Protein AF-T1BW26-F1 (afdb_monomer_lite)

Secondary structure (DSSP, 8-state):
--SHHHHHHHHHHHHTS-HHHHHHHHHHHHHHT-TTHHHHHHHHH---HHHHHHHHHTT--

Sequence (61 aa):
MDNDRQYAWWIKAISGADEVQARRFAAAIALEMGRGGVSRVVELTGMSHLTIDKGIKDSRP

Radius of gyration: 11.0 Å; chains: 1; bounding box: 29×24×27 Å

Structure (mmCIF, N/CA/C/O backbone):
data_AF-T1BW26-F1
#
_entry.id   AF-T1BW26-F1
#
loop_
_atom_site.group_PDB
_atom_site.id
_atom_site.type_symbol
_atom_site.label_atom_id
_atom_site.label_alt_id
_atom_site.label_comp_id
_atom_site.label_asym_id
_atom_site.label_entity_id
_atom_site.label_seq_id
_atom_site.pdbx_PDB_ins_code
_atom_site.Cartn_x
_atom_site.Cartn_y
_atom_site.Cartn_z
_atom_site.occupancy
_atom_site.B_iso_or_equiv
_atom_site.auth_seq_id
_atom_site.auth_comp_id
_atom_site.auth_asym_id
_atom_site.auth_atom_id
_atom_site.pdbx_PDB_model_num
ATOM 1 N N . MET A 1 1 ? 12.261 -10.584 -18.634 1.00 43.38 1 MET A N 1
ATOM 2 C CA . MET A 1 1 ? 11.897 -10.142 -17.273 1.00 43.38 1 MET A CA 1
ATOM 3 C C . MET A 1 1 ? 11.280 -8.764 -17.444 1.00 43.38 1 MET A C 1
ATOM 5 O O . MET A 1 1 ? 12.020 -7.805 -17.560 1.00 43.38 1 MET A O 1
ATOM 9 N N . ASP A 1 2 ? 9.954 -8.682 -17.586 1.00 50.94 2 ASP A N 1
ATOM 10 C CA . ASP A 1 2 ? 9.235 -7.435 -17.933 1.00 50.94 2 ASP A CA 1
ATOM 11 C C . ASP A 1 2 ? 8.088 -7.123 -16.953 1.00 50.94 2 ASP A C 1
ATOM 13 O O . ASP A 1 2 ? 7.215 -6.308 -17.234 1.00 50.94 2 ASP A O 1
ATOM 17 N N . ASN A 1 3 ? 8.082 -7.749 -15.772 1.00 54.16 3 ASN A N 1
ATOM 18 C CA . ASN A 1 3 ? 7.052 -7.490 -14.759 1.00 54.16 3 ASN A CA 1
ATOM 19 C C . ASN A 1 3 ? 7.315 -6.201 -13.960 1.00 54.16 3 ASN A C 1
ATOM 21 O O . ASN A 1 3 ? 6.374 -5.625 -13.424 1.00 54.16 3 ASN A O 1
ATOM 25 N N . ASP A 1 4 ? 8.557 -5.705 -13.910 1.00 54.41 4 ASP A N 1
ATOM 26 C CA . ASP A 1 4 ? 8.903 -4.483 -13.166 1.00 54.41 4 ASP A CA 1
ATOM 27 C C . ASP A 1 4 ? 8.336 -3.209 -13.809 1.00 54.41 4 ASP A C 1
ATOM 29 O O . ASP A 1 4 ? 7.953 -2.265 -13.115 1.00 54.41 4 ASP A O 1
ATOM 33 N N . ARG A 1 5 ? 8.187 -3.188 -15.142 1.00 60.00 5 ARG A N 1
ATOM 34 C CA . ARG A 1 5 ? 7.595 -2.046 -15.860 1.00 60.00 5 ARG A CA 1
ATOM 35 C C . ARG A 1 5 ? 6.122 -1.835 -15.528 1.00 60.00 5 ARG A C 1
ATOM 37 O O . ARG A 1 5 ? 5.668 -0.693 -15.531 1.00 60.00 5 ARG A O 1
ATOM 44 N N . GLN A 1 6 ? 5.393 -2.909 -15.221 1.00 67.44 6 GLN A N 1
ATOM 45 C CA . GLN A 1 6 ? 3.961 -2.840 -14.939 1.00 67.44 6 GLN A CA 1
ATOM 46 C C . GLN A 1 6 ? 3.669 -2.065 -13.645 1.00 67.44 6 GLN A C 1
ATOM 48 O O . GLN A 1 6 ? 2.642 -1.391 -13.555 1.00 67.44 6 GLN A O 1
ATOM 53 N N . TYR A 1 7 ? 4.590 -2.103 -12.673 1.00 71.50 7 TYR A N 1
ATOM 54 C CA . TYR A 1 7 ? 4.399 -1.468 -11.367 1.00 71.50 7 TYR A CA 1
ATOM 55 C C . TYR 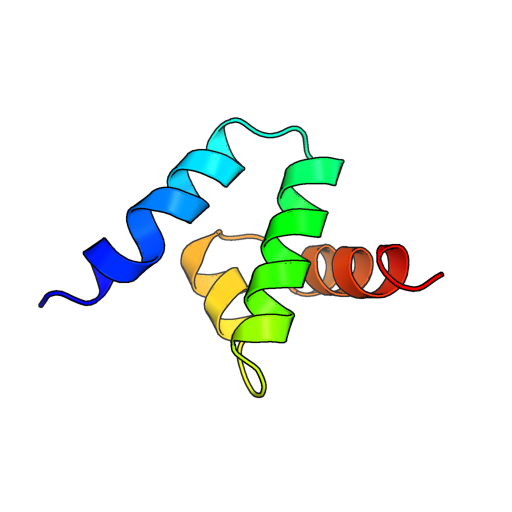A 1 7 ? 5.174 -0.151 -11.179 1.00 71.50 7 TYR A C 1
ATOM 57 O O . TYR A 1 7 ? 4.877 0.623 -10.271 1.00 71.50 7 TYR A O 1
ATOM 65 N N . ALA A 1 8 ? 6.131 0.156 -12.060 1.00 78.56 8 ALA A N 1
ATOM 66 C CA . ALA A 1 8 ? 7.042 1.290 -11.898 1.00 78.56 8 ALA A CA 1
ATOM 67 C C . ALA A 1 8 ? 6.352 2.666 -11.787 1.00 78.56 8 ALA A C 1
ATOM 69 O O . ALA A 1 8 ? 6.833 3.539 -11.064 1.00 78.56 8 ALA A O 1
ATOM 70 N N . TRP A 1 9 ? 5.237 2.884 -12.492 1.00 83.81 9 TRP A N 1
ATOM 71 C CA . TRP A 1 9 ? 4.587 4.199 -12.539 1.00 83.81 9 TRP A CA 1
ATOM 72 C C . TRP A 1 9 ? 3.902 4.569 -11.215 1.00 83.81 9 TRP A C 1
ATOM 74 O O . TRP A 1 9 ? 4.058 5.693 -10.739 1.00 83.81 9 TRP A O 1
ATOM 84 N N . TRP A 1 10 ? 3.193 3.627 -10.587 1.00 84.75 10 TRP A N 1
ATOM 85 C CA . TRP A 1 10 ? 2.470 3.884 -9.342 1.00 84.75 10 TRP A CA 1
ATOM 86 C C . TRP A 1 10 ? 3.397 3.829 -8.127 1.00 84.75 10 TRP A C 1
ATOM 88 O O . TRP A 1 10 ? 3.215 4.613 -7.200 1.00 84.75 10 TRP A O 1
ATOM 98 N N . ILE A 1 11 ? 4.442 2.992 -8.158 1.00 86.12 11 ILE A N 1
ATOM 99 C CA . ILE A 1 11 ? 5.495 3.003 -7.130 1.00 86.12 11 ILE A CA 1
ATOM 100 C C . ILE A 1 11 ? 6.161 4.384 -7.093 1.00 86.12 11 ILE A C 1
ATOM 102 O O . ILE A 1 11 ? 6.285 4.981 -6.026 1.00 86.12 11 ILE A O 1
ATOM 106 N N . LYS A 1 12 ? 6.501 4.945 -8.262 1.00 86.44 12 LYS A N 1
ATOM 107 C CA . LYS A 1 12 ? 7.052 6.303 -8.361 1.00 86.44 12 LYS A CA 1
ATOM 108 C C . LYS A 1 12 ? 6.074 7.376 -7.869 1.00 86.44 12 LYS A C 1
ATOM 110 O O . LYS A 1 12 ? 6.511 8.344 -7.253 1.00 86.44 12 LYS A O 1
ATOM 115 N N . ALA A 1 13 ? 4.774 7.213 -8.121 1.00 84.31 13 ALA A N 1
ATOM 116 C CA . ALA A 1 13 ? 3.748 8.127 -7.618 1.00 84.31 13 ALA A CA 1
ATOM 117 C C . ALA A 1 13 ? 3.652 8.099 -6.081 1.00 84.31 13 ALA A C 1
ATOM 119 O O . ALA A 1 13 ? 3.560 9.153 -5.457 1.00 84.31 13 ALA A O 1
ATOM 120 N N . ILE A 1 14 ? 3.748 6.915 -5.466 1.00 86.25 14 ILE A N 1
ATOM 121 C CA . ILE A 1 14 ? 3.738 6.750 -4.005 1.00 86.25 14 ILE A CA 1
ATOM 122 C C . ILE A 1 14 ? 4.962 7.394 -3.352 1.00 86.25 14 ILE A C 1
ATOM 124 O O . ILE A 1 14 ? 4.824 8.012 -2.301 1.00 86.25 14 ILE A O 1
ATOM 128 N N . SER A 1 15 ? 6.148 7.294 -3.960 1.00 83.69 15 SER A N 1
ATOM 129 C CA . SER A 1 15 ? 7.377 7.867 -3.388 1.00 83.69 15 SER A CA 1
ATOM 130 C C . SER A 1 15 ? 7.342 9.393 -3.224 1.00 83.69 15 SER A C 1
ATOM 132 O O . SER A 1 15 ? 8.124 9.927 -2.445 1.00 83.69 15 SER A O 1
ATOM 134 N N . GLY A 1 16 ? 6.476 10.095 -3.962 1.00 84.06 16 GLY A N 1
ATOM 135 C CA . GLY A 1 16 ? 6.293 11.547 -3.856 1.00 84.06 16 GLY A CA 1
ATOM 136 C C . GLY A 1 16 ? 5.059 11.980 -3.061 1.00 84.06 16 GLY A C 1
ATOM 137 O O . GLY A 1 16 ? 4.829 13.180 -2.927 1.00 84.06 16 GLY A O 1
ATOM 138 N N . ALA A 1 17 ? 4.252 11.035 -2.578 1.00 85.31 17 ALA A N 1
ATOM 139 C CA . ALA A 1 17 ? 3.003 11.309 -1.877 1.00 85.31 17 ALA A CA 1
ATOM 140 C C . ALA A 1 17 ? 3.224 11.441 -0.362 1.00 85.31 17 ALA A C 1
ATOM 142 O O . ALA A 1 17 ? 4.136 10.830 0.198 1.00 85.31 17 ALA A O 1
ATOM 143 N N . ASP A 1 18 ? 2.363 12.202 0.322 1.00 89.19 18 ASP A N 1
ATOM 144 C CA . ASP A 1 18 ? 2.348 12.187 1.787 1.00 89.19 18 ASP A CA 1
ATOM 145 C C . ASP A 1 18 ? 1.886 10.819 2.319 1.00 89.19 18 ASP A C 1
ATOM 147 O O . ASP A 1 18 ? 1.253 10.035 1.610 1.00 89.19 18 ASP A O 1
ATOM 151 N N . GLU A 1 19 ? 2.180 10.522 3.584 1.00 86.38 19 GLU A N 1
ATOM 152 C CA . GLU A 1 19 ? 1.929 9.206 4.184 1.00 86.38 19 GLU A CA 1
ATOM 153 C C . GLU A 1 19 ? 0.452 8.763 4.096 1.00 86.38 19 GLU A C 1
ATOM 155 O O . GLU A 1 19 ? 0.155 7.580 3.895 1.00 86.38 19 GLU A O 1
ATOM 160 N N . VAL A 1 20 ? -0.497 9.701 4.188 1.00 87.94 20 VAL A N 1
ATOM 161 C CA . VAL A 1 20 ? -1.934 9.411 4.084 1.00 87.94 20 VAL A CA 1
ATOM 162 C C . VAL A 1 20 ? -2.308 9.072 2.645 1.00 87.94 20 VAL A C 1
ATOM 164 O O . VAL A 1 20 ? -3.029 8.092 2.421 1.00 87.94 20 VAL A O 1
ATOM 167 N N . GLN A 1 21 ? -1.818 9.845 1.677 1.00 87.62 21 GLN A N 1
ATOM 168 C CA . GLN A 1 21 ? -2.032 9.592 0.251 1.00 87.62 21 GLN A CA 1
ATOM 169 C C . GLN A 1 21 ? -1.384 8.281 -0.198 1.00 87.62 21 GLN A C 1
ATOM 171 O O . GLN A 1 21 ? -2.057 7.444 -0.798 1.00 87.62 21 GLN A O 1
ATOM 176 N N . ALA A 1 22 ? -0.119 8.069 0.157 1.00 90.12 22 ALA A N 1
ATOM 177 C CA . ALA A 1 22 ? 0.657 6.872 -0.140 1.00 90.12 22 ALA A CA 1
ATOM 178 C C . ALA A 1 22 ? -0.072 5.603 0.325 1.00 90.12 22 ALA A C 1
ATOM 180 O O . ALA A 1 22 ? -0.264 4.659 -0.444 1.00 90.12 22 ALA A O 1
ATOM 181 N N . ARG A 1 23 ? -0.572 5.615 1.565 1.00 91.06 23 ARG A N 1
ATOM 182 C CA . ARG A 1 23 ? -1.330 4.508 2.150 1.00 91.06 23 ARG A CA 1
ATOM 183 C C . ARG A 1 23 ? -2.668 4.257 1.452 1.00 91.06 23 ARG A C 1
ATOM 185 O O . ARG A 1 23 ? -3.026 3.104 1.223 1.00 91.06 23 ARG A O 1
ATOM 192 N N . ARG A 1 24 ? -3.425 5.311 1.131 1.00 90.69 24 ARG A N 1
ATOM 193 C CA . ARG A 1 24 ? -4.708 5.188 0.414 1.00 90.69 24 ARG A CA 1
ATOM 194 C C . ARG A 1 24 ? -4.508 4.649 -0.998 1.00 90.69 24 ARG A C 1
ATOM 196 O O . ARG A 1 24 ? -5.289 3.821 -1.452 1.00 90.69 24 ARG A O 1
ATOM 203 N N . PHE A 1 25 ? -3.442 5.079 -1.661 1.00 90.12 25 PHE A N 1
ATOM 204 C CA . PHE A 1 25 ? -3.105 4.623 -3.000 1.00 90.12 25 PHE A CA 1
ATOM 205 C C . PHE A 1 25 ? -2.674 3.154 -3.000 1.00 90.12 25 PHE A C 1
ATOM 207 O O . PHE A 1 25 ? -3.211 2.352 -3.759 1.00 90.12 25 PHE A O 1
ATOM 214 N N . ALA A 1 26 ? -1.795 2.770 -2.071 1.00 92.38 26 ALA A N 1
ATOM 215 C CA . ALA A 1 26 ? -1.400 1.379 -1.860 1.00 92.38 26 ALA A CA 1
ATOM 216 C C . ALA A 1 26 ? -2.610 0.472 -1.557 1.00 92.38 26 ALA A C 1
ATOM 218 O O . ALA A 1 26 ? -2.713 -0.627 -2.098 1.00 92.38 26 ALA A O 1
ATOM 219 N N . ALA A 1 27 ? -3.558 0.952 -0.746 1.00 93.19 27 ALA A N 1
ATOM 220 C CA . ALA A 1 27 ? -4.811 0.256 -0.459 1.00 93.19 27 ALA A CA 1
ATOM 221 C C . ALA A 1 27 ? -5.702 0.081 -1.698 1.00 93.19 27 ALA A C 1
ATOM 223 O O . ALA A 1 27 ? -6.217 -1.013 -1.919 1.00 93.19 27 ALA A O 1
ATOM 224 N N . ALA A 1 28 ? -5.860 1.119 -2.523 1.00 92.56 28 ALA A N 1
ATOM 225 C CA . ALA A 1 28 ? -6.653 1.044 -3.750 1.00 92.56 28 ALA A CA 1
ATOM 226 C C . ALA A 1 28 ? -6.084 0.009 -4.737 1.00 92.56 28 ALA A C 1
ATOM 228 O O . ALA A 1 28 ? -6.822 -0.848 -5.220 1.00 92.56 28 ALA A O 1
ATOM 229 N N . ILE A 1 29 ? -4.765 0.022 -4.954 1.00 91.38 29 ILE A N 1
ATOM 230 C CA . ILE A 1 29 ? -4.076 -0.954 -5.811 1.00 91.38 29 ILE A CA 1
ATOM 231 C C . ILE A 1 29 ? -4.191 -2.374 -5.239 1.00 91.38 29 ILE A C 1
ATOM 233 O O . ILE A 1 29 ? -4.453 -3.324 -5.976 1.00 91.38 29 ILE A O 1
ATOM 237 N N . ALA A 1 30 ? -4.045 -2.538 -3.920 1.00 92.75 30 ALA A N 1
ATOM 238 C CA . ALA A 1 30 ? -4.202 -3.838 -3.273 1.00 92.75 30 ALA A CA 1
ATOM 239 C C . ALA A 1 30 ? -5.617 -4.413 -3.458 1.00 92.75 30 ALA A C 1
ATOM 241 O O . ALA A 1 30 ? -5.763 -5.620 -3.649 1.00 92.75 30 ALA A O 1
ATOM 242 N N . LEU A 1 31 ? -6.649 -3.562 -3.418 1.00 91.75 31 LEU A N 1
ATOM 243 C CA . LEU A 1 31 ? -8.035 -3.957 -3.679 1.00 91.75 31 LEU A CA 1
ATOM 244 C C . LEU A 1 31 ? -8.255 -4.328 -5.151 1.00 91.75 31 LEU A C 1
ATOM 246 O O . LEU A 1 31 ? -8.910 -5.332 -5.423 1.00 91.75 31 LEU A O 1
ATOM 250 N N . GLU A 1 32 ? -7.680 -3.568 -6.084 1.00 91.44 32 GLU A N 1
ATOM 251 C CA . GLU A 1 32 ? -7.755 -3.838 -7.526 1.00 91.44 32 GLU A CA 1
ATOM 252 C C . GLU A 1 32 ? -7.099 -5.177 -7.901 1.00 91.44 32 GLU A C 1
ATOM 254 O O . GLU A 1 32 ? -7.635 -5.937 -8.705 1.00 91.44 32 GLU A O 1
ATOM 259 N N . MET A 1 33 ? -5.976 -5.516 -7.262 1.00 89.44 33 MET A N 1
ATOM 260 C CA . MET A 1 33 ? -5.279 -6.795 -7.448 1.00 89.44 33 MET A CA 1
ATOM 261 C C . MET A 1 33 ? -6.044 -8.010 -6.886 1.00 89.44 33 MET A C 1
ATOM 263 O O . MET A 1 33 ? -5.723 -9.150 -7.226 1.00 89.44 33 MET A O 1
ATOM 267 N N . GLY A 1 34 ? -7.040 -7.807 -6.017 1.00 89.69 34 GLY A N 1
ATOM 268 C CA . GLY A 1 34 ? -7.838 -8.884 -5.433 1.00 89.69 34 GLY A CA 1
ATOM 269 C C . GLY A 1 34 ? -7.064 -9.766 -4.441 1.00 89.69 34 GLY A C 1
A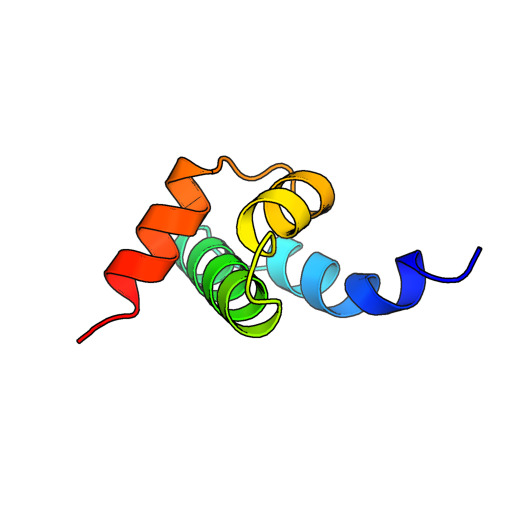TOM 270 O O . GLY A 1 34 ? -6.338 -9.288 -3.565 1.00 89.69 34 GLY A O 1
ATOM 271 N N . ARG A 1 35 ? -7.256 -11.091 -4.514 1.00 90.75 35 ARG A N 1
ATOM 272 C CA . ARG A 1 35 ? -6.689 -12.029 -3.527 1.00 90.75 35 ARG A CA 1
ATOM 273 C C . ARG A 1 35 ? -5.159 -12.045 -3.617 1.00 90.75 35 ARG A C 1
ATOM 275 O O . ARG A 1 35 ? -4.602 -12.459 -4.624 1.00 90.75 35 ARG A O 1
ATOM 282 N N . GLY A 1 36 ? -4.493 -11.643 -2.534 1.00 91.12 36 GLY A N 1
ATOM 283 C CA . GLY A 1 36 ? -3.029 -11.531 -2.469 1.00 91.12 36 GLY A CA 1
ATOM 284 C C . GLY A 1 36 ? -2.482 -10.147 -2.837 1.00 91.12 36 GLY A C 1
ATOM 285 O O . GLY A 1 36 ? -1.283 -9.922 -2.685 1.00 91.12 36 GLY A O 1
ATOM 286 N N . GLY A 1 37 ? -3.342 -9.201 -3.235 1.00 92.25 37 GLY A N 1
ATOM 287 C CA . GLY A 1 37 ? -2.945 -7.834 -3.577 1.00 92.25 37 GLY A CA 1
ATOM 288 C C . GLY A 1 37 ? -2.215 -7.112 -2.446 1.00 92.25 37 GLY A C 1
ATOM 289 O O . GLY A 1 37 ? -1.190 -6.485 -2.682 1.00 92.25 37 GLY A O 1
ATOM 290 N N . VAL A 1 38 ? -2.664 -7.281 -1.196 1.00 93.50 38 VAL A N 1
ATOM 291 C CA . VAL A 1 38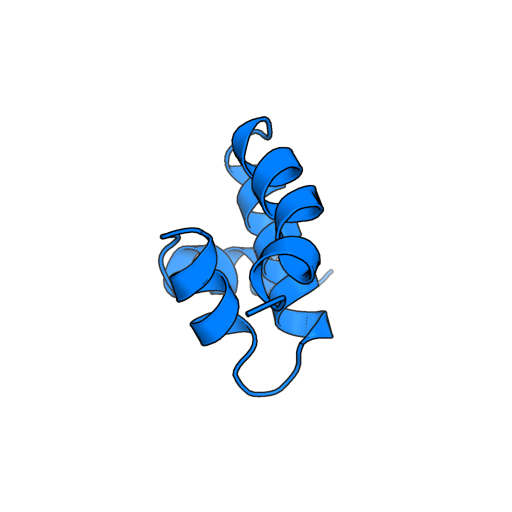 ? -1.990 -6.695 -0.022 1.00 93.50 38 VAL A CA 1
ATOM 292 C C . VAL A 1 38 ? -0.547 -7.188 0.092 1.00 93.50 38 VAL A C 1
ATOM 294 O O . VAL A 1 38 ? 0.364 -6.371 0.126 1.00 93.50 38 VAL A O 1
ATOM 297 N N . SER A 1 39 ? -0.317 -8.505 0.080 1.00 94.19 39 SER A N 1
ATOM 298 C CA . SER A 1 39 ? 1.038 -9.075 0.149 1.00 94.19 39 SER A CA 1
ATOM 299 C C . SER A 1 39 ? 1.917 -8.615 -1.013 1.00 94.19 39 SER A C 1
ATOM 301 O O . SER A 1 39 ? 3.096 -8.330 -0.823 1.00 94.19 39 SER A O 1
ATOM 303 N N . ARG A 1 40 ? 1.335 -8.478 -2.209 1.00 91.25 40 ARG A N 1
ATOM 304 C CA . ARG A 1 40 ? 2.058 -7.995 -3.385 1.00 91.25 40 ARG A CA 1
ATOM 305 C C . ARG A 1 40 ? 2.457 -6.526 -3.258 1.00 91.25 40 ARG A C 1
ATOM 307 O O . ARG A 1 40 ? 3.579 -6.166 -3.592 1.00 91.25 40 ARG A O 1
ATOM 314 N N . VAL A 1 41 ? 1.570 -5.675 -2.752 1.00 92.12 41 VAL A N 1
ATOM 315 C CA . VAL A 1 41 ? 1.865 -4.254 -2.524 1.00 92.12 41 VAL A CA 1
ATOM 316 C C . VAL A 1 41 ? 2.893 -4.076 -1.404 1.00 92.12 41 VAL A C 1
ATOM 318 O O . VAL A 1 41 ? 3.757 -3.209 -1.514 1.00 92.12 41 VAL A O 1
ATOM 321 N N . VAL A 1 42 ? 2.865 -4.920 -0.370 1.00 93.56 42 VAL A N 1
ATOM 322 C CA . VAL A 1 42 ? 3.888 -4.959 0.692 1.00 93.56 42 VAL A CA 1
ATOM 323 C C . VAL A 1 42 ? 5.266 -5.254 0.107 1.00 93.56 42 VAL A C 1
ATOM 325 O O . VAL A 1 42 ? 6.196 -4.493 0.358 1.00 93.56 42 VAL A O 1
ATOM 328 N N . GLU A 1 43 ? 5.395 -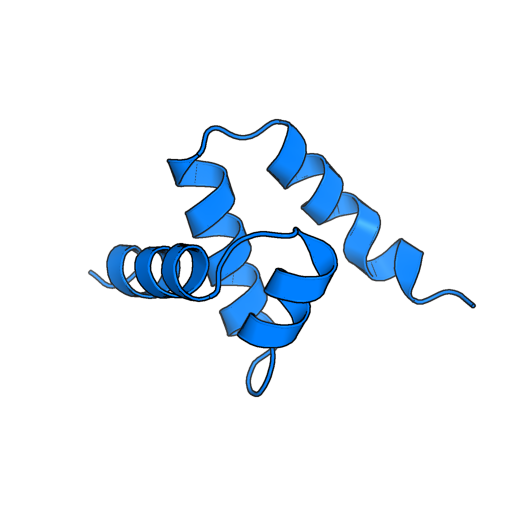6.297 -0.719 1.00 91.75 43 GLU A N 1
ATOM 329 C CA . GLU A 1 43 ? 6.661 -6.612 -1.399 1.00 91.75 43 GLU A CA 1
ATOM 330 C C . GLU A 1 43 ? 7.165 -5.451 -2.263 1.00 91.75 43 GLU A C 1
ATOM 332 O O . GLU A 1 43 ? 8.360 -5.170 -2.287 1.00 91.75 43 GLU A O 1
ATOM 337 N N . LEU A 1 44 ? 6.259 -4.783 -2.981 1.00 89.69 44 LEU A N 1
ATOM 338 C CA . LEU A 1 44 ? 6.619 -3.762 -3.965 1.00 89.69 44 LEU A CA 1
ATOM 339 C C . LEU A 1 44 ? 6.924 -2.390 -3.351 1.00 89.69 44 LEU A C 1
ATOM 341 O O . LEU A 1 44 ? 7.679 -1.617 -3.933 1.00 89.69 44 LEU A O 1
ATOM 345 N N . THR A 1 45 ? 6.328 -2.065 -2.203 1.00 87.81 45 THR A N 1
ATOM 346 C CA . THR A 1 45 ? 6.450 -0.735 -1.574 1.00 87.81 45 THR A CA 1
ATOM 347 C C . THR A 1 45 ? 7.246 -0.740 -0.273 1.00 87.81 45 THR A C 1
ATOM 349 O O . THR A 1 45 ? 7.645 0.323 0.195 1.00 87.81 45 THR A O 1
ATOM 352 N N . GLY A 1 46 ? 7.440 -1.907 0.349 1.00 90.31 46 GLY A N 1
ATOM 353 C CA . GLY A 1 46 ? 8.001 -2.031 1.695 1.00 90.31 46 GLY A CA 1
ATOM 354 C C . GLY A 1 46 ? 7.059 -1.566 2.813 1.00 90.31 46 GLY A C 1
ATOM 355 O 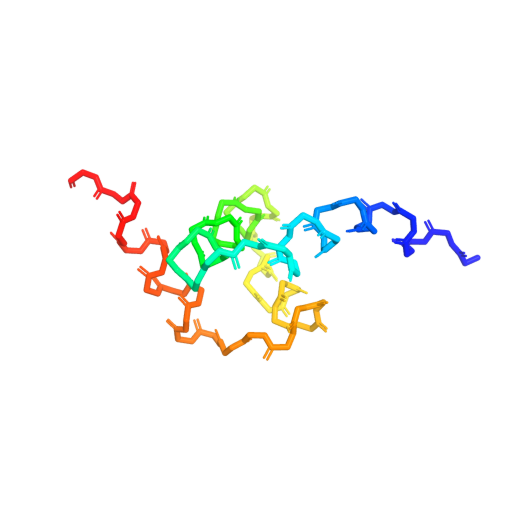O . GLY A 1 46 ? 7.445 -1.577 3.981 1.00 90.31 46 GLY A O 1
ATOM 356 N N . MET A 1 47 ? 5.826 -1.155 2.496 1.00 90.75 47 MET A N 1
ATOM 357 C CA . MET A 1 47 ? 4.847 -0.769 3.511 1.00 90.75 47 MET A CA 1
ATOM 358 C C . MET A 1 47 ? 4.396 -1.976 4.325 1.00 90.75 47 MET A C 1
ATOM 360 O O . MET A 1 47 ? 4.266 -3.083 3.811 1.00 90.75 47 MET A O 1
ATOM 364 N N . SER A 1 48 ? 4.082 -1.754 5.602 1.00 93.38 48 SER A N 1
ATOM 365 C CA . SER A 1 48 ? 3.546 -2.822 6.441 1.00 93.38 48 SER A CA 1
ATOM 366 C C . SER A 1 48 ? 2.136 -3.234 5.997 1.00 93.38 48 SER A C 1
ATOM 368 O O . SER A 1 48 ? 1.339 -2.401 5.554 1.00 93.38 48 SER A O 1
ATOM 370 N N . HIS A 1 49 ? 1.793 -4.509 6.209 1.00 93.31 49 HIS A N 1
ATOM 371 C CA . HIS A 1 49 ? 0.420 -5.008 6.056 1.00 93.31 49 HIS A CA 1
ATOM 372 C C . HIS A 1 49 ? -0.591 -4.123 6.803 1.00 93.31 49 HIS A C 1
ATOM 374 O O . HIS A 1 49 ? -1.638 -3.783 6.260 1.00 93.31 49 HIS A O 1
ATOM 380 N N . LEU A 1 50 ? -0.249 -3.699 8.026 1.00 93.94 50 LEU A N 1
ATOM 381 C CA . LEU A 1 50 ? -1.106 -2.858 8.860 1.00 93.94 50 LEU A CA 1
ATOM 382 C C . LEU A 1 50 ? -1.368 -1.490 8.220 1.00 93.94 50 LEU A C 1
ATOM 384 O O . LEU A 1 50 ? -2.491 -0.995 8.274 1.00 93.94 50 LEU A O 1
ATOM 388 N N . THR A 1 51 ? -0.347 -0.884 7.610 1.00 91.62 51 THR A N 1
ATOM 389 C CA . THR A 1 51 ? -0.466 0.397 6.906 1.00 91.62 51 THR A CA 1
ATOM 390 C C . THR A 1 51 ? -1.494 0.274 5.784 1.00 91.62 51 THR A C 1
ATOM 392 O O . THR A 1 51 ? -2.449 1.047 5.747 1.00 91.62 51 THR A O 1
ATOM 395 N N . ILE A 1 52 ? -1.366 -0.737 4.926 1.00 91.69 52 ILE A N 1
ATOM 396 C CA . ILE A 1 52 ? -2.276 -0.951 3.792 1.00 91.69 52 ILE A CA 1
ATOM 397 C C . ILE A 1 52 ? -3.697 -1.270 4.276 1.00 91.69 52 ILE A C 1
ATOM 399 O O . ILE A 1 52 ? -4.646 -0.631 3.825 1.00 91.69 52 ILE A O 1
ATOM 403 N N . ASP A 1 53 ? -3.853 -2.152 5.265 1.00 92.19 53 ASP A N 1
ATOM 404 C CA . ASP A 1 53 ? -5.155 -2.476 5.869 1.00 92.19 53 ASP A CA 1
ATOM 405 C C . ASP A 1 53 ? -5.844 -1.246 6.462 1.00 92.19 53 ASP A C 1
ATOM 407 O O . ASP A 1 53 ? -7.054 -1.059 6.317 1.00 92.19 53 ASP A O 1
ATOM 411 N N . LYS A 1 54 ? -5.081 -0.371 7.122 1.0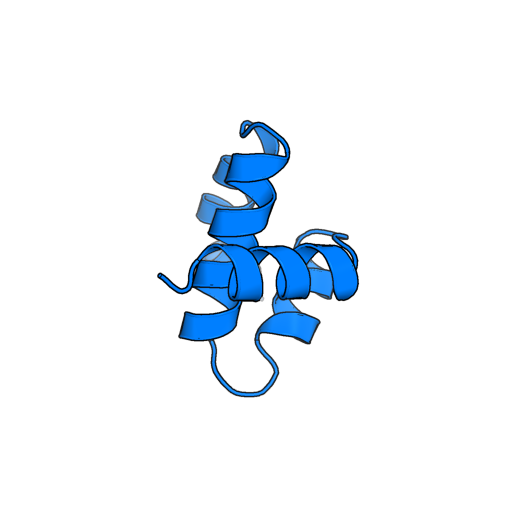0 91.12 54 LYS A N 1
ATOM 412 C CA . LYS A 1 54 ? -5.608 0.888 7.651 1.00 91.12 54 LYS A CA 1
ATOM 413 C C . LYS A 1 54 ? -6.062 1.798 6.503 1.00 91.12 54 LYS A C 1
ATOM 415 O O . LYS A 1 54 ? -7.060 2.489 6.643 1.00 91.12 54 LYS A O 1
ATOM 420 N N . GLY A 1 55 ? -5.363 1.797 5.367 1.00 88.44 55 GLY A N 1
ATOM 421 C CA . GLY A 1 55 ? -5.797 2.497 4.153 1.00 88.44 55 GLY A CA 1
ATOM 422 C C . GLY A 1 55 ? -7.107 1.954 3.576 1.00 88.44 55 GLY A C 1
ATOM 423 O O . GLY A 1 55 ? -7.968 2.742 3.190 1.00 88.44 55 GLY A O 1
ATOM 424 N N . ILE A 1 56 ? -7.289 0.630 3.577 1.00 88.88 56 ILE A N 1
ATOM 425 C CA . ILE A 1 56 ? -8.530 -0.039 3.143 1.00 88.88 56 ILE A CA 1
ATOM 426 C C . ILE A 1 56 ? -9.695 0.314 4.078 1.00 88.88 56 ILE A C 1
ATOM 428 O O . ILE A 1 56 ? -10.805 0.582 3.625 1.00 88.88 56 ILE A O 1
ATOM 432 N N . LYS A 1 57 ? -9.454 0.339 5.392 1.00 88.50 57 LYS A N 1
ATOM 433 C CA . LYS A 1 57 ? -10.472 0.725 6.381 1.00 88.50 57 LYS A CA 1
ATOM 434 C C . LYS A 1 57 ? -10.880 2.190 6.240 1.00 88.50 57 LYS A C 1
ATOM 436 O O . LYS A 1 57 ? -12.069 2.477 6.250 1.00 88.50 57 LYS A O 1
ATOM 441 N N . ASP A 1 58 ? -9.916 3.084 6.033 1.00 81.69 58 ASP A N 1
ATOM 442 C CA . ASP A 1 58 ? -10.158 4.529 5.919 1.00 81.69 58 ASP A CA 1
ATOM 443 C C . ASP A 1 58 ? -10.743 4.957 4.559 1.00 81.69 58 ASP A C 1
ATOM 445 O O . ASP A 1 58 ? -11.059 6.131 4.373 1.00 81.69 58 ASP A O 1
ATOM 449 N N . SER A 1 59 ? -10.821 4.044 3.586 1.00 70.94 59 SER A N 1
ATOM 450 C CA . SER A 1 59 ? -11.427 4.281 2.266 1.00 70.94 59 SER A CA 1
ATOM 451 C C . SER A 1 59 ? -12.874 3.789 2.166 1.00 70.94 59 SER A C 1
ATOM 453 O O . SER A 1 59 ? -13.522 4.025 1.146 1.00 70.94 59 SER A O 1
ATOM 455 N N . ARG A 1 60 ? -13.413 3.158 3.219 1.00 61.72 60 ARG A N 1
ATOM 456 C CA . ARG A 1 60 ? -14.857 2.925 3.352 1.00 61.72 60 ARG A CA 1
ATOM 457 C C . ARG A 1 60 ? -15.543 4.160 3.959 1.00 61.72 60 ARG A C 1
ATOM 459 O O . ARG A 1 60 ? -14.961 4.756 4.864 1.00 61.72 60 ARG A O 1
ATOM 466 N N . PRO A 1 61 ? -16.730 4.544 3.451 1.00 56.00 61 PRO A N 1
ATOM 467 C CA . PRO A 1 61 ? -17.547 5.596 4.050 1.00 56.00 61 PRO A CA 1
ATOM 468 C C . PRO A 1 61 ? -18.026 5.226 5.458 1.00 56.00 61 PRO A C 1
ATOM 470 O O . PRO A 1 61 ? -18.142 4.010 5.749 1.00 56.00 61 PRO A O 1
#

Organism: NCBI:txid410659

Foldseek 3Di:
DCPCVVCVPVLVVLVPDDLLVNLLSLLVQLVVVPDCSLVVSCVSNVDDSVSNVVSVVVPDD

pLDDT: mean 84.51, std 12.22, range [43.38, 94.19]